Protein AF-A0A5E7CH00-F1 (afdb_monomer)

Structure (mmCIF, N/CA/C/O backbone):
data_AF-A0A5E7CH00-F1
#
_entry.id   AF-A0A5E7CH00-F1
#
loop_
_atom_site.group_PDB
_atom_site.id
_atom_site.type_symbol
_atom_site.label_atom_id
_atom_site.label_alt_id
_atom_site.label_comp_id
_atom_site.label_asym_id
_atom_site.label_entity_id
_atom_site.label_seq_id
_atom_site.pdbx_PDB_ins_code
_atom_site.Cartn_x
_atom_site.Cartn_y
_atom_site.Cartn_z
_atom_site.occupancy
_atom_site.B_iso_or_equiv
_atom_site.auth_seq_id
_atom_site.auth_comp_id
_atom_site.auth_asym_id
_atom_site.auth_atom_id
_atom_site.pdbx_PDB_model_num
ATOM 1 N N . MET A 1 1 ? 12.448 -10.887 4.645 1.00 64.81 1 MET A N 1
ATOM 2 C CA . MET A 1 1 ? 12.694 -10.274 3.324 1.00 64.81 1 MET A CA 1
ATOM 3 C C . MET A 1 1 ? 11.642 -10.798 2.369 1.00 64.81 1 MET A C 1
ATOM 5 O O . MET A 1 1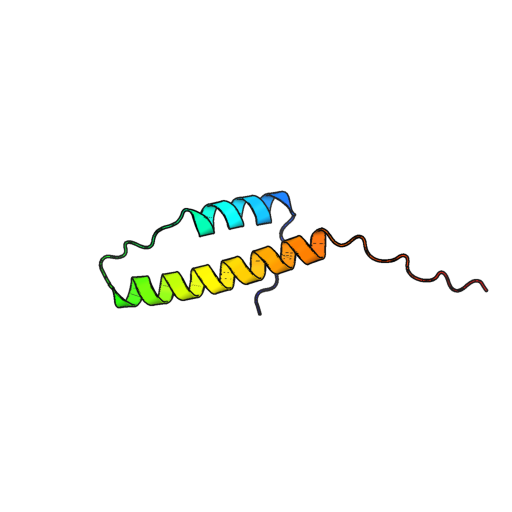 ? 11.600 -12.001 2.132 1.00 64.81 1 MET A O 1
ATOM 9 N N . ILE A 1 2 ? 10.747 -9.918 1.927 1.00 76.75 2 ILE A N 1
ATOM 10 C CA . ILE A 1 2 ? 9.669 -10.243 0.989 1.00 76.75 2 ILE A CA 1
ATOM 11 C C . ILE A 1 2 ? 10.236 -10.102 -0.426 1.00 76.75 2 ILE A C 1
ATOM 13 O O . ILE A 1 2 ? 10.907 -9.115 -0.712 1.00 76.75 2 ILE A O 1
ATOM 17 N N . VAL A 1 3 ? 9.990 -11.091 -1.283 1.00 79.44 3 VAL A N 1
ATOM 18 C CA . VAL A 1 3 ? 10.367 -11.064 -2.703 1.00 79.44 3 VAL A CA 1
ATOM 19 C C . VAL A 1 3 ? 9.079 -11.051 -3.512 1.00 79.44 3 VAL A C 1
ATOM 21 O O . VAL A 1 3 ? 8.211 -11.896 -3.284 1.00 79.44 3 VAL A O 1
ATOM 24 N N . PHE A 1 4 ? 8.945 -10.096 -4.429 1.00 84.06 4 PHE A N 1
ATOM 25 C CA . PHE A 1 4 ? 7.774 -9.992 -5.291 1.00 84.06 4 PHE A CA 1
ATOM 26 C C . PHE A 1 4 ? 8.080 -10.533 -6.680 1.00 84.06 4 PHE A C 1
ATOM 28 O O . PHE A 1 4 ? 9.108 -10.219 -7.271 1.00 84.06 4 PHE A O 1
ATOM 35 N N . ASP A 1 5 ? 7.137 -11.295 -7.217 1.00 85.88 5 ASP A N 1
ATOM 36 C CA . ASP A 1 5 ? 7.065 -11.629 -8.639 1.00 85.88 5 ASP A CA 1
ATOM 37 C C . ASP A 1 5 ? 5.921 -10.821 -9.272 1.00 85.88 5 ASP A C 1
ATOM 39 O O . ASP A 1 5 ? 4.919 -11.355 -9.742 1.00 85.88 5 ASP A O 1
ATOM 43 N N . LEU A 1 6 ? 6.007 -9.493 -9.140 1.00 86.44 6 LEU A N 1
ATOM 44 C CA . LEU A 1 6 ? 5.024 -8.543 -9.661 1.00 86.44 6 LEU A CA 1
ATOM 45 C C . LEU A 1 6 ? 5.669 -7.685 -10.745 1.00 86.44 6 LEU A C 1
ATOM 47 O O . LEU A 1 6 ? 6.817 -7.254 -10.606 1.00 86.44 6 LEU A O 1
ATOM 51 N N . ASN A 1 7 ? 4.909 -7.379 -11.797 1.00 88.94 7 ASN A N 1
ATOM 52 C CA . ASN A 1 7 ? 5.322 -6.348 -12.745 1.00 88.94 7 ASN A CA 1
ATOM 53 C C . ASN A 1 7 ? 5.248 -4.952 -12.092 1.00 88.94 7 ASN A C 1
ATOM 55 O O . ASN A 1 7 ? 4.618 -4.766 -11.048 1.00 88.94 7 ASN A O 1
ATOM 59 N N . THR A 1 8 ? 5.875 -3.958 -12.724 1.00 88.94 8 THR A N 1
ATOM 60 C CA . THR A 1 8 ? 5.939 -2.580 -12.211 1.00 88.94 8 THR A CA 1
ATOM 61 C C . THR A 1 8 ? 4.555 -1.974 -11.965 1.00 88.94 8 THR A C 1
ATOM 63 O O . THR A 1 8 ? 4.343 -1.359 -10.925 1.00 88.94 8 THR A O 1
ATOM 66 N N . ASN A 1 9 ? 3.590 -2.188 -12.865 1.00 90.25 9 ASN A N 1
ATOM 67 C CA . ASN A 1 9 ? 2.245 -1.617 -12.738 1.00 90.25 9 ASN A CA 1
ATOM 68 C C . ASN A 1 9 ? 1.495 -2.188 -11.527 1.00 90.25 9 ASN A C 1
ATOM 70 O O . ASN A 1 9 ? 0.873 -1.442 -10.772 1.00 90.25 9 ASN A O 1
ATOM 74 N N . ASP A 1 10 ? 1.578 -3.502 -11.324 1.00 91.25 10 ASP A N 1
ATOM 75 C CA . ASP A 1 10 ? 0.921 -4.188 -10.212 1.00 91.25 10 ASP A CA 1
ATOM 76 C C . ASP A 1 10 ? 1.588 -3.837 -8.879 1.00 91.25 10 ASP A C 1
ATOM 78 O O . ASP A 1 10 ? 0.903 -3.580 -7.886 1.00 91.25 10 ASP A O 1
ATOM 82 N N . ALA A 1 11 ? 2.921 -3.749 -8.859 1.00 91.75 11 ALA A N 1
ATOM 83 C CA . ALA A 1 11 ? 3.671 -3.303 -7.689 1.00 91.75 11 ALA A CA 1
ATOM 84 C C . ALA A 1 11 ? 3.343 -1.842 -7.322 1.00 91.75 11 ALA A C 1
ATOM 86 O O . ALA A 1 11 ? 3.142 -1.532 -6.146 1.00 91.75 11 ALA A O 1
ATOM 87 N N . GLU A 1 12 ? 3.206 -0.946 -8.303 1.00 91.38 12 GLU A N 1
ATOM 88 C CA . GLU A 1 12 ? 2.769 0.435 -8.076 1.00 91.38 12 GLU A CA 1
ATOM 89 C C . GLU A 1 12 ? 1.319 0.525 -7.582 1.00 91.38 12 GLU A C 1
ATOM 91 O O . GLU A 1 12 ? 1.028 1.297 -6.659 1.00 91.38 12 GLU A O 1
ATOM 96 N N . ALA A 1 13 ? 0.407 -0.257 -8.165 1.00 93.94 13 ALA A N 1
ATOM 97 C CA . ALA A 1 13 ? -0.991 -0.311 -7.744 1.00 93.94 13 ALA A CA 1
ATOM 98 C C . ALA A 1 13 ? -1.111 -0.791 -6.290 1.00 93.94 13 ALA A C 1
ATOM 100 O O . ALA A 1 13 ? -1.801 -0.164 -5.479 1.00 93.94 13 ALA A O 1
ATOM 101 N N . LEU A 1 14 ? -0.372 -1.844 -5.932 1.00 92.31 14 LEU A N 1
ATOM 102 C CA . LEU A 1 14 ? -0.316 -2.354 -4.567 1.00 92.31 14 LEU A CA 1
ATOM 103 C C . LEU A 1 14 ? 0.310 -1.331 -3.610 1.00 92.31 14 LEU A C 1
ATOM 105 O O . LEU A 1 14 ? -0.226 -1.097 -2.528 1.00 92.31 14 LEU A O 1
ATOM 109 N N . LEU A 1 15 ? 1.383 -0.648 -4.019 1.00 92.62 15 LEU A N 1
ATOM 110 C CA . LEU A 1 15 ? 2.019 0.396 -3.213 1.00 92.62 15 LEU A CA 1
ATOM 111 C C . LEU A 1 15 ? 1.062 1.557 -2.907 1.00 92.62 15 LEU A C 1
ATOM 113 O O . LEU A 1 15 ? 1.076 2.087 -1.793 1.00 92.62 15 LEU A O 1
ATOM 117 N N . ARG A 1 16 ? 0.226 1.968 -3.869 1.00 92.94 16 ARG A N 1
ATOM 118 C CA . ARG A 1 16 ? -0.819 2.981 -3.636 1.00 92.94 16 ARG A CA 1
ATOM 119 C C . ARG A 1 16 ? -1.846 2.486 -2.625 1.00 92.94 16 ARG A C 1
ATOM 121 O O . ARG A 1 16 ? -2.135 3.195 -1.665 1.00 92.94 16 ARG A O 1
ATOM 128 N N . HIS A 1 17 ? -2.316 1.252 -2.786 1.00 92.06 17 HIS A N 1
ATOM 129 C CA . HIS A 1 17 ? -3.290 0.659 -1.876 1.00 92.06 17 HIS A CA 1
ATOM 130 C C . HIS A 1 17 ? -2.770 0.588 -0.433 1.00 92.06 17 HIS A C 1
ATOM 132 O O . HIS A 1 17 ? -3.449 1.019 0.496 1.00 92.06 17 HIS A O 1
ATOM 138 N N . VAL A 1 18 ? -1.528 0.136 -0.243 1.00 91.56 18 VAL A N 1
ATOM 139 C CA . VAL A 1 18 ? -0.873 0.052 1.074 1.00 91.56 18 VAL A CA 1
ATOM 140 C C . VAL A 1 18 ? -0.727 1.428 1.735 1.00 91.56 18 VAL A C 1
ATOM 142 O O . VAL A 1 18 ? -0.847 1.537 2.953 1.00 91.56 18 VAL A O 1
ATOM 145 N N . LYS A 1 19 ? -0.500 2.496 0.956 1.00 89.69 19 LYS A N 1
ATOM 146 C CA . LYS A 1 19 ? -0.405 3.876 1.471 1.00 89.69 19 LYS A CA 1
ATOM 147 C C . LYS A 1 19 ? -1.756 4.452 1.899 1.00 89.69 19 LYS A C 1
ATOM 149 O O . LYS A 1 19 ? -1.801 5.257 2.829 1.00 89.69 19 LYS A O 1
ATOM 154 N N . GLU A 1 20 ? -2.831 4.089 1.208 1.00 91.69 20 GLU A N 1
ATOM 155 C CA . GLU A 1 20 ? -4.180 4.606 1.473 1.00 91.69 20 GLU A CA 1
ATOM 156 C C . GLU A 1 20 ? -4.920 3.805 2.549 1.00 91.69 20 GLU A C 1
ATOM 158 O O . GLU A 1 20 ? -5.779 4.347 3.252 1.00 91.69 20 GLU A O 1
ATOM 163 N N . PHE A 1 21 ? -4.574 2.527 2.710 1.00 90.25 21 PHE A N 1
ATOM 164 C CA . PHE A 1 21 ? -5.225 1.646 3.663 1.00 90.25 21 PHE A CA 1
ATOM 165 C C . PHE A 1 21 ? -4.957 2.078 5.111 1.00 90.25 21 PHE A C 1
ATOM 167 O O . PHE A 1 21 ? -3.821 2.137 5.585 1.00 90.25 21 PHE A O 1
ATOM 174 N N . LYS A 1 22 ? -6.038 2.348 5.850 1.00 86.50 22 LYS A N 1
ATOM 175 C CA . LYS A 1 22 ? -5.999 2.645 7.285 1.00 86.50 22 LYS A CA 1
ATOM 176 C C . LYS A 1 22 ? -6.620 1.484 8.058 1.00 86.50 22 LYS A C 1
ATOM 178 O O . LYS A 1 22 ? -7.831 1.291 7.950 1.00 86.50 22 LYS A O 1
ATOM 183 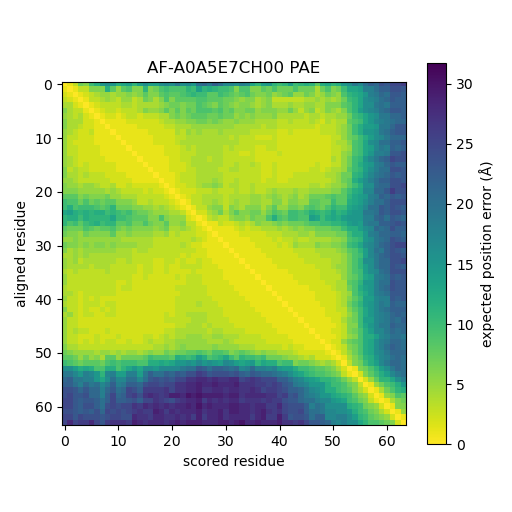N N . PRO A 1 23 ? -5.839 0.746 8.869 1.00 83.69 23 PRO A N 1
ATOM 184 C CA . PRO A 1 23 ? -6.383 -0.318 9.702 1.00 83.69 23 PRO A CA 1
ATOM 185 C C . PRO A 1 23 ? -7.418 0.243 10.677 1.00 83.69 23 PRO A C 1
ATOM 187 O O . PRO A 1 23 ? -7.140 1.208 11.397 1.00 83.69 23 PRO A O 1
ATOM 190 N N . ASN A 1 24 ? -8.604 -0.361 10.684 1.00 85.62 24 ASN A N 1
ATOM 191 C CA . ASN A 1 24 ? -9.687 -0.041 11.606 1.00 85.62 24 ASN A CA 1
ATOM 192 C C . ASN A 1 24 ? -10.379 -1.328 12.081 1.00 85.62 24 ASN A C 1
ATOM 194 O O . ASN A 1 24 ? -11.565 -1.533 11.844 1.00 85.62 24 ASN A O 1
ATOM 198 N N . SER A 1 25 ? -9.613 -2.213 12.724 1.00 81.25 25 SER A N 1
ATOM 199 C CA . SER A 1 25 ? -10.107 -3.510 13.219 1.00 81.25 25 SER A CA 1
ATOM 200 C C . SER A 1 25 ? -10.877 -3.410 14.550 1.00 81.25 25 SER A C 1
ATOM 202 O O . SER A 1 25 ? -11.335 -4.402 15.100 1.00 81.25 25 SER A O 1
ATOM 204 N N . GLY A 1 26 ? -10.996 -2.214 15.139 1.00 84.88 26 GLY A N 1
ATOM 205 C CA . GLY A 1 26 ? -11.542 -2.038 16.494 1.00 84.88 26 GLY A CA 1
ATOM 206 C C . GLY A 1 26 ? -10.605 -2.482 17.633 1.00 84.88 26 GLY A C 1
ATOM 207 O O . GLY A 1 26 ? -10.771 -2.012 18.755 1.00 84.88 26 GLY A O 1
ATOM 208 N N . ASP A 1 27 ? -9.572 -3.288 17.356 1.00 90.00 27 ASP A N 1
ATOM 209 C CA . ASP A 1 27 ? -8.491 -3.622 18.294 1.00 90.00 27 ASP A CA 1
ATOM 210 C C . ASP A 1 27 ? -7.232 -2.773 18.019 1.00 90.00 27 ASP A C 1
ATOM 212 O O . ASP A 1 27 ? -6.627 -2.816 16.946 1.00 90.00 27 ASP A O 1
ATOM 216 N N . VAL A 1 28 ? -6.806 -1.990 19.017 1.00 88.44 28 VAL A N 1
ATOM 217 C CA . VAL A 1 28 ? -5.614 -1.125 18.946 1.00 88.44 28 VAL A CA 1
ATOM 218 C C . VAL A 1 28 ? -4.328 -1.930 18.733 1.00 88.44 28 VAL A C 1
ATOM 220 O O . VAL A 1 28 ? -3.445 -1.483 18.000 1.00 88.44 28 VAL A O 1
ATOM 223 N N . ARG A 1 29 ? -4.209 -3.113 19.347 1.00 91.69 29 ARG A N 1
ATOM 224 C CA . ARG A 1 29 ? -3.026 -3.977 19.217 1.00 91.69 29 ARG A CA 1
ATOM 225 C C . ARG A 1 29 ? -2.951 -4.583 17.828 1.00 91.69 29 ARG A C 1
ATOM 227 O O . ARG A 1 29 ? -1.873 -4.633 17.243 1.00 91.69 29 ARG A O 1
ATOM 234 N N . GLU A 1 30 ? -4.087 -5.016 17.300 1.00 90.06 30 GLU A N 1
ATOM 235 C CA . GLU A 1 30 ? -4.170 -5.532 15.938 1.00 90.06 30 GLU A CA 1
ATOM 236 C C . GLU A 1 30 ? -3.864 -4.435 14.916 1.00 90.06 30 GLU A C 1
ATOM 238 O O . GLU A 1 30 ? -3.040 -4.631 14.028 1.00 90.06 30 GLU A O 1
ATOM 243 N N . ASN A 1 31 ? -4.424 -3.237 15.106 1.00 90.50 31 ASN A N 1
ATOM 244 C CA . ASN A 1 31 ? -4.117 -2.081 14.269 1.00 90.50 31 ASN A CA 1
ATOM 245 C C . ASN A 1 31 ? -2.622 -1.724 14.296 1.00 90.50 31 ASN A C 1
ATOM 247 O O . ASN A 1 31 ? -2.076 -1.354 13.259 1.00 90.50 31 ASN A O 1
ATOM 251 N N . ALA A 1 32 ? -1.951 -1.830 15.448 1.00 89.94 32 ALA A N 1
ATOM 252 C CA . ALA A 1 32 ? -0.510 -1.597 15.552 1.00 89.94 32 ALA A CA 1
ATOM 253 C C . ALA A 1 32 ? 0.293 -2.635 14.752 1.00 89.94 32 ALA A C 1
ATOM 255 O O . ALA A 1 32 ? 1.112 -2.252 13.921 1.00 89.94 32 ALA A O 1
ATOM 256 N N . ARG A 1 33 ? -0.012 -3.930 14.914 1.00 92.38 33 ARG A N 1
ATOM 257 C CA . ARG A 1 33 ? 0.641 -5.006 14.146 1.00 92.38 33 ARG A CA 1
ATOM 258 C C . ARG A 1 33 ? 0.401 -4.873 12.644 1.00 92.38 33 ARG A C 1
ATOM 260 O O . ARG A 1 33 ? 1.323 -5.048 11.858 1.00 92.38 33 ARG A O 1
ATOM 267 N N . LEU A 1 34 ? -0.823 -4.532 12.241 1.00 91.00 34 LEU A N 1
ATOM 268 C CA . LEU A 1 34 ? -1.161 -4.295 10.837 1.00 91.00 34 LEU A CA 1
ATOM 269 C C . LEU A 1 34 ? -0.391 -3.101 10.271 1.00 91.00 34 LEU A C 1
ATOM 271 O O . LEU A 1 34 ? 0.081 -3.171 9.144 1.00 91.00 34 LEU A O 1
ATOM 275 N N . ARG A 1 35 ? -0.221 -2.019 11.040 1.00 90.56 35 ARG A N 1
ATOM 276 C CA . ARG A 1 35 ? 0.606 -0.878 10.614 1.00 90.56 35 ARG A CA 1
ATOM 277 C C . ARG A 1 35 ? 2.063 -1.270 10.412 1.00 90.56 35 ARG A C 1
ATOM 279 O O . ARG A 1 35 ? 2.645 -0.848 9.420 1.00 90.56 35 ARG A O 1
ATOM 286 N N . GLU A 1 36 ? 2.632 -2.062 11.317 1.00 92.06 36 GLU A N 1
ATOM 287 C CA . GLU A 1 36 ? 4.005 -2.560 11.180 1.00 92.06 36 GLU A CA 1
ATOM 288 C C . GLU A 1 36 ? 4.151 -3.444 9.936 1.00 92.06 36 GLU A C 1
ATOM 290 O O . GLU A 1 36 ? 5.033 -3.203 9.115 1.00 92.06 36 GLU A O 1
ATOM 295 N N . ALA A 1 37 ? 3.226 -4.383 9.725 1.00 91.31 37 ALA A N 1
ATOM 296 C CA . ALA A 1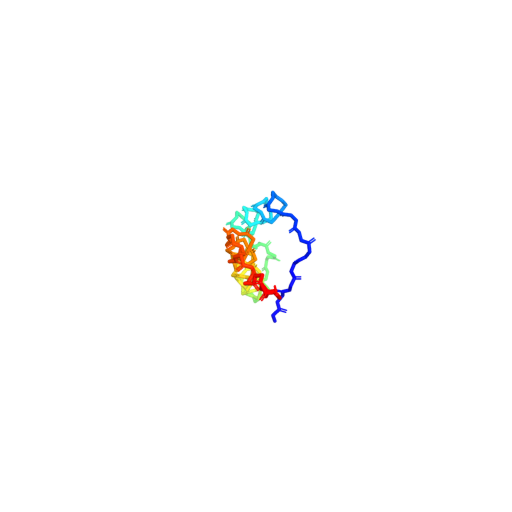 37 ? 3.229 -5.244 8.543 1.00 91.31 37 ALA A CA 1
ATOM 297 C C . ALA A 1 37 ? 3.070 -4.452 7.230 1.00 91.31 37 ALA A C 1
ATOM 299 O O . ALA A 1 37 ? 3.741 -4.740 6.242 1.00 91.31 37 ALA A O 1
ATOM 300 N N . LEU A 1 38 ? 2.210 -3.426 7.208 1.00 92.12 38 LEU A N 1
ATOM 301 C CA . LEU A 1 38 ? 2.041 -2.544 6.047 1.00 92.12 38 LEU A CA 1
ATOM 302 C C . LEU A 1 38 ? 3.291 -1.702 5.775 1.00 92.12 38 LEU A C 1
ATOM 304 O O . LEU A 1 38 ? 3.581 -1.407 4.616 1.00 92.12 38 LEU A O 1
ATOM 308 N N . LEU A 1 39 ? 4.027 -1.314 6.820 1.00 91.94 39 LEU A N 1
ATOM 309 C CA . LEU A 1 39 ? 5.288 -0.596 6.672 1.00 91.94 39 LEU A CA 1
ATOM 310 C C . LEU A 1 39 ? 6.356 -1.494 6.038 1.00 91.94 39 LEU A C 1
ATOM 312 O O . LEU A 1 39 ? 6.952 -1.088 5.044 1.00 91.94 39 LEU A O 1
ATOM 316 N N . GLU A 1 40 ? 6.525 -2.721 6.538 1.00 92.88 40 GLU A N 1
ATOM 317 C CA . GLU A 1 40 ? 7.457 -3.701 5.959 1.00 92.88 40 GLU A CA 1
ATOM 318 C C . GLU A 1 40 ? 7.090 -4.025 4.501 1.00 92.88 40 GLU A C 1
ATOM 320 O O . GLU A 1 40 ? 7.950 -4.042 3.618 1.00 92.88 40 GLU A O 1
ATOM 325 N N . LEU A 1 41 ? 5.795 -4.201 4.214 1.00 91.44 41 LEU A N 1
ATOM 326 C CA . LEU A 1 41 ? 5.300 -4.437 2.858 1.00 91.44 41 LEU A CA 1
ATOM 327 C C . LEU A 1 41 ? 5.602 -3.257 1.923 1.00 91.44 41 LEU A C 1
ATOM 329 O O . LEU A 1 41 ? 6.020 -3.455 0.783 1.00 91.44 41 LEU A O 1
ATOM 333 N N . LYS A 1 42 ? 5.406 -2.024 2.402 1.00 92.12 42 LYS A N 1
ATOM 334 C CA . LYS A 1 42 ? 5.708 -0.804 1.648 1.00 92.12 42 LYS A CA 1
ATOM 335 C C . LYS A 1 42 ? 7.198 -0.705 1.327 1.00 92.12 42 LYS A C 1
ATOM 337 O O . LYS A 1 42 ? 7.533 -0.384 0.191 1.00 92.12 42 LYS A O 1
ATOM 342 N N . GLU A 1 43 ? 8.070 -0.938 2.304 1.00 91.88 43 GLU A N 1
ATOM 343 C CA . GLU A 1 43 ? 9.524 -0.888 2.107 1.00 91.88 43 GLU A CA 1
ATOM 344 C 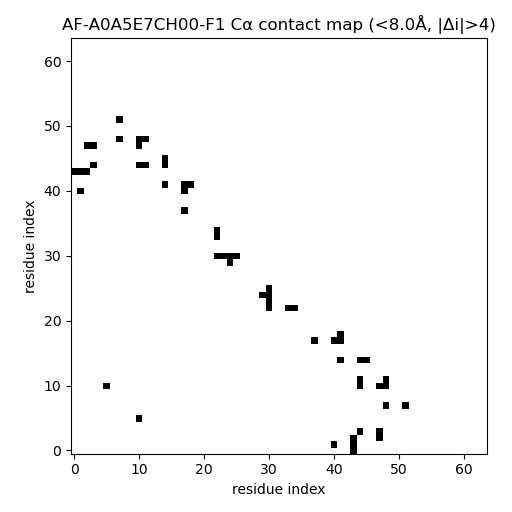C . GLU A 1 43 ? 9.979 -1.922 1.080 1.00 91.88 43 GLU A C 1
ATOM 346 O O . GLU A 1 43 ? 10.709 -1.588 0.147 1.00 91.88 43 GLU A O 1
ATOM 351 N N . ALA A 1 44 ? 9.465 -3.148 1.180 1.00 91.25 44 ALA A N 1
ATOM 352 C CA . ALA A 1 44 ? 9.781 -4.193 0.221 1.00 91.25 44 ALA A CA 1
ATOM 353 C C . ALA A 1 44 ? 9.296 -3.839 -1.202 1.00 91.25 44 ALA A C 1
ATOM 355 O O . ALA A 1 44 ? 10.014 -4.086 -2.169 1.00 91.25 44 ALA A O 1
ATOM 356 N N . LEU A 1 45 ? 8.106 -3.238 -1.351 1.00 91.25 45 LEU A N 1
ATOM 357 C CA . LEU A 1 45 ? 7.587 -2.805 -2.658 1.00 91.25 45 LEU A CA 1
ATOM 358 C C . LEU A 1 45 ? 8.412 -1.675 -3.275 1.00 91.25 45 LEU A C 1
ATOM 360 O O . LEU A 1 45 ? 8.611 -1.660 -4.486 1.00 91.25 45 LEU A O 1
ATOM 364 N N . VAL A 1 46 ? 8.889 -0.734 -2.457 1.00 91.12 46 VAL A N 1
ATOM 365 C CA . VAL A 1 46 ? 9.782 0.334 -2.925 1.00 91.12 46 VAL A CA 1
ATOM 366 C C . VAL A 1 46 ? 11.098 -0.261 -3.420 1.00 91.12 46 VAL A C 1
ATOM 368 O O . VAL A 1 46 ? 11.485 0.037 -4.545 1.00 91.12 46 VAL A O 1
ATOM 371 N N . SER A 1 47 ? 11.715 -1.164 -2.651 1.00 90.56 47 SER A N 1
ATOM 372 C CA . SER A 1 47 ? 12.947 -1.849 -3.068 1.00 90.56 47 SER A CA 1
ATOM 373 C C . SER A 1 47 ? 12.760 -2.619 -4.379 1.00 90.56 47 SER A C 1
ATOM 375 O O . SER A 1 47 ? 13.587 -2.513 -5.276 1.00 90.56 47 SER A O 1
ATOM 377 N N . HIS A 1 48 ? 11.644 -3.341 -4.532 1.00 89.25 48 HIS A N 1
ATOM 378 C CA . HIS A 1 48 ? 11.334 -4.082 -5.763 1.00 89.25 48 HIS A CA 1
ATOM 379 C C . HIS A 1 48 ? 11.200 -3.169 -6.987 1.00 89.25 48 HIS A C 1
ATOM 381 O O . HIS A 1 48 ? 11.674 -3.496 -8.074 1.00 89.25 48 HIS A O 1
ATOM 387 N N . LEU A 1 49 ? 10.563 -2.007 -6.821 1.00 88.25 49 LEU A N 1
ATOM 388 C CA . LEU A 1 49 ? 10.418 -1.022 -7.894 1.00 88.25 49 LEU A CA 1
ATOM 389 C C . LEU A 1 49 ? 11.751 -0.347 -8.242 1.00 88.25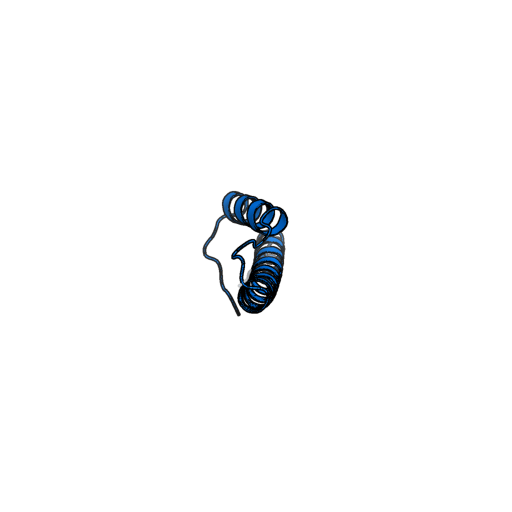 49 LEU A C 1
ATOM 391 O O . LEU A 1 49 ? 11.999 -0.083 -9.417 1.00 88.25 49 LEU A O 1
ATOM 395 N N . GLU A 1 50 ? 12.614 -0.086 -7.259 1.00 87.81 50 GLU A N 1
ATOM 396 C CA . GLU A 1 50 ? 13.970 0.440 -7.474 1.00 87.81 50 GLU A CA 1
ATOM 397 C C . GLU A 1 50 ? 14.853 -0.565 -8.231 1.00 87.81 50 GLU A C 1
ATOM 399 O O . GLU A 1 50 ? 15.526 -0.196 -9.201 1.00 87.81 50 GLU A O 1
ATOM 404 N N . ASP A 1 51 ? 14.774 -1.847 -7.867 1.00 84.00 51 ASP A N 1
ATOM 405 C CA . ASP A 1 51 ? 15.463 -2.938 -8.561 1.00 84.00 51 ASP A CA 1
ATOM 406 C C . ASP A 1 51 ? 14.968 -3.085 -10.009 1.00 84.00 51 ASP A C 1
ATOM 408 O O . ASP A 1 51 ? 15.771 -3.219 -10.933 1.00 84.00 51 ASP A O 1
ATOM 412 N N . ALA A 1 52 ? 13.653 -2.980 -10.235 1.00 76.31 52 ALA A N 1
ATOM 413 C CA . ALA A 1 52 ? 13.059 -3.018 -11.573 1.00 76.31 52 ALA A CA 1
ATOM 414 C C . ALA A 1 52 ? 13.392 -1.776 -12.426 1.00 76.31 52 ALA A C 1
ATOM 416 O O . ALA A 1 52 ? 13.409 -1.857 -13.655 1.00 76.31 52 ALA A O 1
ATOM 417 N N . SER A 1 53 ? 13.652 -0.632 -11.786 1.00 68.31 53 SER A N 1
ATOM 418 C CA . SER A 1 53 ? 13.979 0.642 -12.446 1.00 68.31 53 SER A CA 1
ATOM 419 C C . SER A 1 53 ? 15.466 0.789 -12.761 1.00 68.31 53 SER A C 1
ATOM 421 O O . SER A 1 53 ? 15.842 1.667 -13.539 1.00 68.31 53 SER A O 1
ATOM 423 N N . THR A 1 54 ? 16.322 -0.051 -12.176 1.00 62.84 54 THR A N 1
ATOM 424 C CA . THR A 1 54 ? 17.754 -0.045 -12.464 1.00 62.84 54 THR A CA 1
ATOM 425 C C . THR A 1 54 ? 17.988 -0.732 -13.813 1.00 62.84 54 THR A C 1
ATOM 427 O O . THR A 1 54 ? 17.793 -1.945 -13.920 1.00 62.84 54 THR A O 1
ATOM 430 N N . PRO A 1 55 ? 18.432 -0.017 -14.869 1.00 55.62 55 PRO 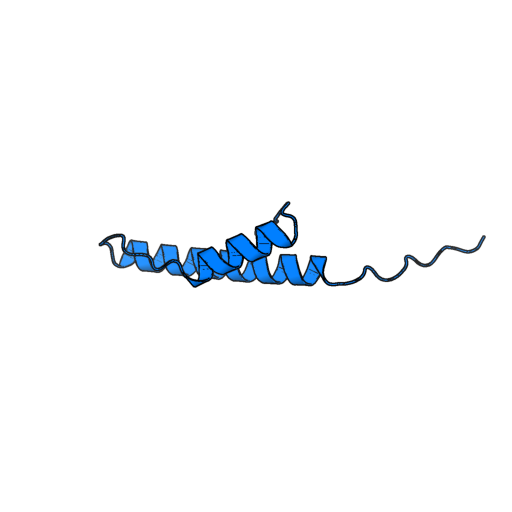A N 1
ATOM 431 C CA . PRO A 1 55 ? 18.858 -0.682 -16.087 1.00 55.62 55 PRO A CA 1
ATOM 432 C C . PRO A 1 55 ? 20.075 -1.531 -15.729 1.00 55.62 55 PRO A C 1
ATOM 434 O O . PRO A 1 55 ? 21.125 -1.002 -15.360 1.00 55.62 55 PRO A O 1
ATOM 437 N N . ALA A 1 56 ? 19.915 -2.854 -15.796 1.00 57.34 56 ALA A N 1
ATOM 438 C CA . ALA A 1 56 ? 21.001 -3.800 -15.608 1.00 57.34 56 ALA A CA 1
ATOM 439 C C . ALA A 1 56 ? 22.206 -3.334 -16.436 1.00 57.34 56 ALA A C 1
ATOM 441 O O . ALA A 1 56 ? 22.118 -3.213 -17.660 1.00 57.34 56 ALA A O 1
ATOM 442 N N . ALA A 1 57 ? 23.317 -3.030 -15.759 1.00 58.22 57 ALA A N 1
ATOM 443 C CA . ALA A 1 57 ? 24.567 -2.691 -16.421 1.00 58.22 57 ALA A CA 1
ATOM 444 C C . ALA A 1 57 ? 24.872 -3.764 -17.484 1.00 58.22 57 ALA A C 1
ATOM 446 O O . ALA A 1 57 ? 24.669 -4.955 -17.211 1.00 58.22 57 ALA A O 1
ATOM 447 N N . PRO A 1 58 ? 25.330 -3.383 -18.692 1.00 50.34 58 PRO A N 1
ATOM 448 C CA . PRO A 1 58 ? 25.604 -4.354 -19.737 1.00 50.34 58 PRO A CA 1
ATOM 449 C C . PRO A 1 58 ? 26.630 -5.350 -19.198 1.00 50.34 58 PRO A C 1
ATOM 451 O O . PRO A 1 58 ? 27.721 -4.962 -18.771 1.00 50.34 58 PRO A O 1
ATOM 454 N N . LYS A 1 59 ? 26.262 -6.640 -19.177 1.00 59.34 59 LYS A N 1
ATOM 455 C CA . LYS A 1 59 ? 27.214 -7.727 -18.922 1.00 59.34 59 LYS A CA 1
ATOM 456 C C . LYS A 1 59 ? 28.424 -7.472 -19.824 1.00 59.34 59 LYS A C 1
ATOM 458 O O . LYS A 1 59 ? 28.214 -7.303 -21.025 1.00 59.34 59 LYS A O 1
ATOM 463 N N . PRO A 1 60 ? 29.659 -7.431 -19.296 1.00 57.03 60 PRO A N 1
ATOM 464 C CA . PRO A 1 60 ? 30.819 -7.263 -20.149 1.00 57.03 60 PRO A CA 1
ATOM 465 C C . PRO A 1 60 ? 30.889 -8.501 -21.040 1.00 57.03 60 PRO A C 1
ATOM 467 O O . PRO A 1 60 ? 31.190 -9.601 -20.570 1.00 57.03 60 PRO A O 1
ATOM 470 N N . GLU A 1 61 ? 30.535 -8.329 -22.314 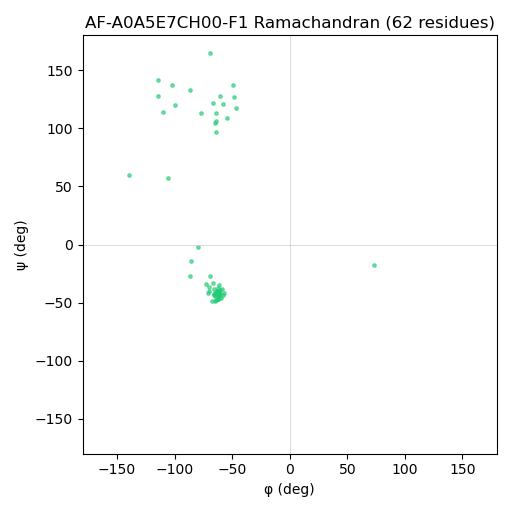1.00 61.62 61 GLU A N 1
ATOM 471 C CA . GLU A 1 61 ? 30.776 -9.316 -23.353 1.00 61.62 61 GLU A CA 1
ATOM 472 C C . GLU A 1 61 ? 32.269 -9.631 -23.311 1.00 61.62 61 GLU A C 1
ATOM 474 O O . GLU A 1 61 ? 33.121 -8.795 -23.627 1.00 61.62 61 GLU A O 1
ATOM 479 N N . ARG A 1 62 ? 32.601 -10.835 -22.834 1.00 64.31 62 ARG A N 1
ATOM 480 C CA . ARG A 1 62 ? 33.950 -11.375 -22.946 1.00 64.31 62 ARG A CA 1
ATOM 481 C C . ARG A 1 62 ? 34.229 -11.538 -24.432 1.00 64.31 62 ARG A C 1
ATOM 483 O O . ARG A 1 62 ? 33.818 -12.518 -25.045 1.00 64.31 62 ARG A O 1
ATOM 490 N N . ARG A 1 63 ? 34.896 -10.534 -24.990 1.00 57.88 63 ARG A N 1
ATOM 491 C CA . ARG A 1 63 ? 35.455 -10.544 -26.333 1.00 57.88 63 ARG A CA 1
ATOM 492 C C . ARG A 1 63 ? 36.548 -11.618 -26.359 1.00 57.88 63 ARG A C 1
ATOM 494 O O . ARG A 1 63 ? 37.587 -11.448 -25.722 1.00 57.88 63 ARG A O 1
ATOM 501 N N . ILE A 1 64 ? 36.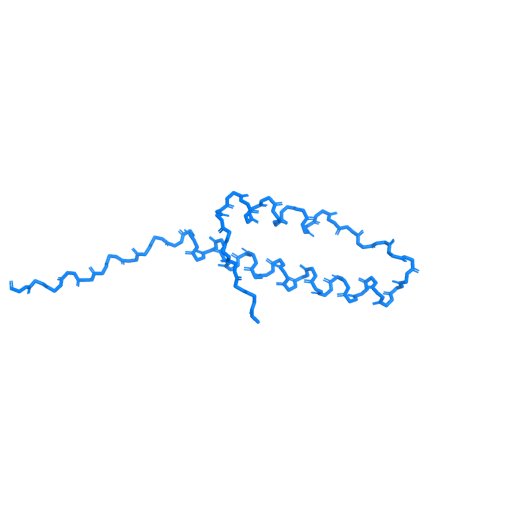220 -12.748 -26.981 1.00 69.62 64 ILE A N 1
ATOM 502 C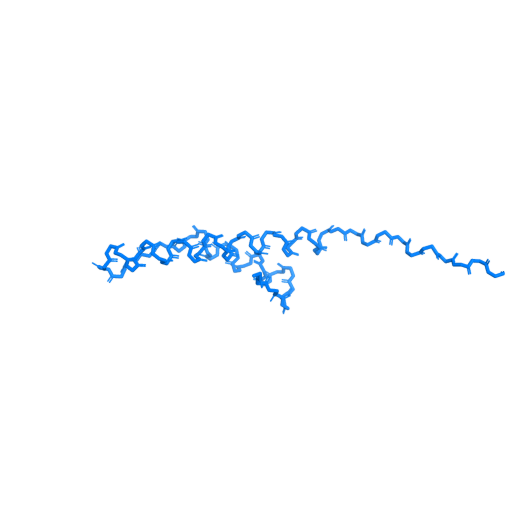 CA . ILE A 1 64 ? 37.142 -13.828 -27.366 1.00 69.62 64 ILE A CA 1
ATOM 503 C C . ILE A 1 64 ? 37.963 -13.408 -28.580 1.00 69.62 64 ILE A C 1
ATOM 505 O O . ILE A 1 64 ? 37.423 -12.640 -29.411 1.00 69.62 64 ILE A O 1
#

Sequence (64 aa):
MIVFDLNTNDAEALLRHVKEFKPNSGDVRENARLREALLELKEALVSHLEDASTPAAPKPERRI

Solvent-accessible surface area (backbone atoms only — not comparable to full-atom values): 4069 Å² total; per-residue (Å²): 137,77,84,82,97,63,58,70,68,58,43,50,53,49,48,49,50,58,71,69,61,73,80,78,76,87,42,71,68,57,31,50,53,50,50,52,52,45,48,54,51,45,53,42,46,50,52,52,50,52,60,70,65,49,77,77,72,79,74,79,76,81,82,124

Radius of gyration: 17.08 Å; Cα contacts (8 Å, |Δi|>4): 29; chains: 1; bounding box: 49×18×47 Å

Organism: Pseudomonas fluorescens (NCBI:txid294)

Foldseek 3Di:
DDDDPDDLVVLVVVLVVLVPDQDDPVDPVVSVVSVVVSVVSNVNSVVNNVVVPDDPDPDPPPDD

pLDDT: mean 83.3, std 12.25, range [50.34, 93.94]

Secondary structure (DSSP, 8-state):
-------HHHHHHHHHHHHH-----S-HHHHHHHHHHHHHHHHHHHHHHHHHHS-PPPP-----

Mean predicted aligned error: 8.57 Å